Protein AF-A0A7R9MQC3-F1 (afdb_monomer)

InterPro domains:
  IPR008999 Actin-crosslinking [SSF50405] (50-121)
  IPR010414 Protein FRG1 [PF06229] (72-121)
  IPR010414 Protein FRG1 [PTHR12928] (1-121)
  IPR013865 Protein FAM32A [PF08555] (3-37)

Sequence (121 aa):
MADYSGVRIGKLKLKGEKRKKKKQKTPKEETPEETQRHVDLLDSQNHGNWFPIEKFEQITGQIAIEISPYQYVRALDNGLFILGAAHSPGEQPDPEEIITAIRCSTQIALKSGYNKYLSVD

Mean predicted aligned error: 13.98 Å

Nearest PDB structures (foldseek):
  8i0w-assembly1_2  TM=9.759E-01  e=6.327E-06  Homo sapiens
  4g9m-assembly1_A  TM=5.645E-01  e=5.392E+00  Rhizoctonia solani
  8tau-assembly1_N  TM=1.968E-01  e=6.082E+00 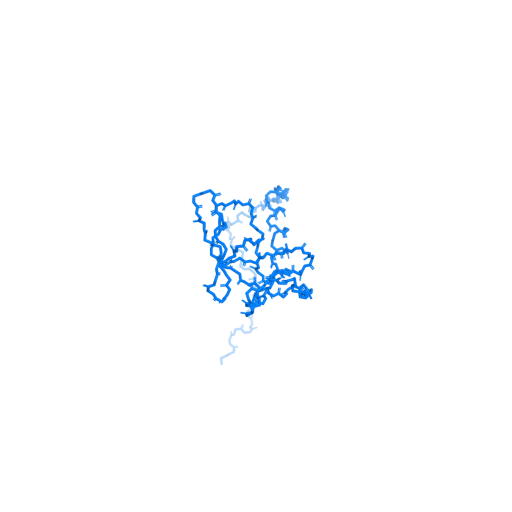 Homo sapiens

pLDDT: mean 80.64, std 12.78, range [52.09, 94.19]

Foldseek 3Di:
DPPPPPDDPDPDDDPPDDPDPPDPDDDDDDDPVNVVVVVQVQQCQQQQNDGDDDDPVPQFFKDWDDPDAQWTWFADPVGDIDIHDRDGGRDHDDLRRIWGWDDDPPDTWIATSVRDTDDDD

Secondary structure (DSSP, 8-state):
---STT--------TT--------PPPPPPPHHHHHHHHHHHHHHHTTT-----SGGG--EEE--EEETTEEEEEPTTS-EEEPPPPPTTPPPPTTT-EEEEE-SS-EEEE-TTS-B----

Organism: NCBI:txid334625

Structure (mmCIF, N/CA/C/O backbone):
data_AF-A0A7R9MQC3-F1
#
_entry.id   AF-A0A7R9MQC3-F1
#
loop_
_atom_site.group_PDB
_atom_site.id
_atom_site.type_symbol
_atom_site.label_atom_id
_atom_site.label_alt_id
_atom_site.label_comp_id
_atom_site.label_asym_id
_atom_site.label_entity_id
_atom_site.label_seq_id
_atom_site.pdbx_PDB_ins_code
_atom_site.Cartn_x
_atom_site.Cartn_y
_atom_site.Cartn_z
_atom_site.occupancy
_atom_site.B_iso_or_equiv
_atom_site.auth_seq_id
_atom_site.auth_comp_id
_atom_site.auth_asym_id
_atom_site.auth_atom_id
_atom_site.pdbx_PDB_model_num
ATOM 1 N N . MET A 1 1 ? 31.706 57.215 21.973 1.00 52.09 1 MET A N 1
ATOM 2 C CA . MET A 1 1 ? 30.842 56.758 23.083 1.00 52.09 1 MET A CA 1
ATOM 3 C C . MET A 1 1 ? 31.405 55.462 23.657 1.00 52.09 1 MET A C 1
ATOM 5 O O . MET A 1 1 ? 31.222 54.418 23.048 1.00 52.09 1 MET A O 1
ATOM 9 N N . ALA A 1 2 ? 32.130 55.531 24.774 1.00 56.38 2 ALA A N 1
ATOM 10 C CA . ALA A 1 2 ? 32.739 54.379 25.454 1.00 56.38 2 ALA A CA 1
ATOM 11 C C . ALA A 1 2 ? 32.481 54.443 26.974 1.00 56.38 2 ALA A C 1
ATOM 13 O O . ALA A 1 2 ? 33.368 54.175 27.774 1.00 56.38 2 ALA A O 1
ATOM 14 N N . ASP A 1 3 ? 31.260 54.816 27.372 1.00 58.78 3 ASP A N 1
ATOM 15 C CA . ASP A 1 3 ? 30.935 55.172 28.765 1.00 58.78 3 ASP A CA 1
ATOM 16 C C . ASP A 1 3 ? 30.453 54.011 29.652 1.00 58.78 3 ASP A C 1
ATOM 18 O O . ASP A 1 3 ? 30.136 54.222 30.819 1.00 58.78 3 ASP A O 1
ATOM 22 N N . TYR A 1 4 ? 30.405 52.770 29.154 1.00 62.50 4 TYR A N 1
ATOM 23 C CA . TYR A 1 4 ? 29.822 51.647 29.912 1.00 62.50 4 TYR A CA 1
ATOM 24 C C . TYR A 1 4 ? 30.759 50.454 30.149 1.00 62.50 4 TYR A C 1
ATOM 26 O O . TYR A 1 4 ? 30.336 49.455 30.729 1.00 62.50 4 TYR A O 1
ATOM 34 N N . SER A 1 5 ? 32.040 50.541 29.777 1.00 61.66 5 SER A N 1
ATOM 35 C CA . SER A 1 5 ? 32.999 49.436 29.965 1.00 61.66 5 SER A CA 1
ATOM 36 C C . SER A 1 5 ? 33.417 49.208 31.428 1.00 61.66 5 SER A C 1
ATOM 38 O O . SER A 1 5 ? 33.957 48.153 31.751 1.00 61.66 5 SER A O 1
ATOM 40 N N . GLY A 1 6 ? 33.145 50.163 32.327 1.00 66.50 6 GLY A N 1
ATOM 41 C CA . GLY A 1 6 ? 33.501 50.096 33.751 1.00 66.50 6 GLY A CA 1
ATOM 42 C C . GLY A 1 6 ? 32.417 49.538 34.684 1.00 66.50 6 GLY A C 1
ATOM 43 O O . GLY A 1 6 ? 32.616 49.512 35.901 1.00 66.50 6 GLY A O 1
ATOM 44 N N . VAL A 1 7 ? 31.259 49.113 34.168 1.00 65.12 7 VAL A N 1
ATOM 45 C CA . VAL A 1 7 ? 30.136 48.695 35.022 1.00 65.12 7 VAL A CA 1
ATOM 46 C C . VAL A 1 7 ? 30.296 47.229 35.434 1.00 65.12 7 VAL A C 1
ATOM 48 O O . VAL A 1 7 ? 30.224 46.318 34.612 1.00 65.12 7 VAL A O 1
ATOM 51 N N . ARG A 1 8 ? 30.482 46.976 36.736 1.00 64.75 8 ARG A N 1
ATOM 52 C CA . ARG A 1 8 ? 30.489 45.616 37.300 1.00 64.75 8 ARG A CA 1
ATOM 53 C C . ARG A 1 8 ? 29.113 44.975 37.112 1.00 64.75 8 ARG A C 1
ATOM 55 O O . ARG A 1 8 ? 28.156 45.338 37.793 1.00 64.75 8 ARG A O 1
ATOM 62 N N . ILE A 1 9 ? 29.028 43.995 36.216 1.00 65.94 9 ILE A N 1
ATOM 63 C CA . ILE A 1 9 ? 27.800 43.258 35.894 1.00 65.94 9 ILE A CA 1
ATOM 64 C C . ILE A 1 9 ? 27.489 42.275 37.036 1.00 65.94 9 ILE A C 1
ATOM 66 O O . ILE A 1 9 ? 27.771 41.080 36.975 1.00 65.94 9 ILE A O 1
ATOM 70 N N . GLY A 1 10 ? 26.952 42.790 38.140 1.00 68.88 10 GLY A N 1
ATOM 71 C CA . GLY A 1 10 ? 26.411 41.974 39.222 1.00 68.88 10 GLY A CA 1
ATOM 72 C C . GLY A 1 10 ? 25.018 41.462 38.859 1.00 68.88 10 GLY A C 1
ATOM 73 O O . GLY A 1 10 ? 24.174 42.224 38.396 1.00 68.88 10 GLY A O 1
ATOM 74 N N . LYS A 1 11 ? 24.743 40.172 39.091 1.00 72.50 11 LYS A N 1
ATOM 75 C CA . LYS A 1 11 ? 23.393 39.603 38.928 1.00 72.50 11 LYS A CA 1
ATOM 76 C C . LYS A 1 11 ? 22.390 40.381 39.793 1.00 72.50 11 LYS A C 1
ATOM 78 O O . LYS A 1 11 ? 22.541 40.408 41.015 1.00 72.50 11 LYS A O 1
ATOM 83 N N . LEU A 1 12 ? 21.354 40.952 39.171 1.00 66.94 12 LEU A N 1
ATOM 84 C CA . LEU A 1 12 ? 20.246 41.617 39.859 1.00 66.94 12 LEU A CA 1
ATOM 85 C C . LEU A 1 12 ? 19.547 40.604 40.784 1.00 66.94 12 LEU A C 1
ATOM 87 O O . LEU A 1 12 ? 18.950 39.631 40.322 1.00 66.94 12 LEU A O 1
ATOM 91 N N . LYS A 1 13 ? 19.653 40.796 42.103 1.00 66.62 13 LYS A N 1
ATOM 92 C CA . LYS A 1 13 ? 18.940 39.983 43.098 1.00 66.62 13 LYS A CA 1
ATOM 93 C C . LYS A 1 13 ? 17.672 40.726 43.514 1.00 66.62 13 LYS A C 1
ATOM 95 O O . LYS A 1 13 ? 17.730 41.627 44.344 1.00 66.62 13 LYS A O 1
ATOM 100 N N . LEU A 1 14 ? 16.534 40.341 42.941 1.00 64.94 14 LEU A N 1
ATOM 101 C CA . LEU A 1 14 ? 15.220 40.850 43.337 1.00 64.94 14 LEU A CA 1
ATOM 102 C C . LEU A 1 14 ? 14.869 40.330 44.738 1.00 64.94 14 LEU A C 1
ATOM 104 O O . LEU A 1 14 ? 14.737 39.126 44.970 1.00 64.94 14 LEU A O 1
ATOM 108 N N . LYS A 1 15 ? 14.758 41.246 45.702 1.00 62.97 15 LYS A N 1
ATOM 109 C CA . LYS A 1 15 ? 14.397 40.921 47.084 1.00 62.97 15 LYS A CA 1
ATOM 110 C C . LYS A 1 15 ? 12.892 40.640 47.138 1.00 62.97 15 LYS A C 1
ATOM 112 O O . LYS A 1 15 ? 12.096 41.566 47.158 1.00 62.97 15 LYS A O 1
ATOM 117 N N . GLY A 1 16 ? 12.512 39.363 47.129 1.00 60.75 16 GLY A N 1
ATOM 118 C CA . GLY A 1 16 ? 11.109 38.938 47.238 1.00 60.75 16 GLY A CA 1
ATOM 119 C C . GLY A 1 16 ? 10.790 37.595 46.578 1.00 60.75 16 GLY A C 1
ATOM 120 O O . GLY A 1 16 ? 9.844 36.922 46.984 1.00 60.75 16 GLY A O 1
ATOM 121 N N . GLU A 1 17 ? 11.603 37.141 45.621 1.00 59.94 17 GLU A N 1
ATOM 122 C CA . GLU A 1 17 ? 11.355 35.866 44.944 1.00 59.94 17 GLU A CA 1
ATOM 123 C C . GLU A 1 17 ? 11.876 34.681 45.764 1.00 59.94 17 GLU A C 1
ATOM 125 O O . GLU A 1 17 ? 13.054 34.311 45.736 1.00 59.94 17 GLU A O 1
ATOM 130 N N . LYS A 1 18 ? 10.967 34.030 46.496 1.00 65.06 18 LYS A N 1
ATOM 131 C CA . LYS A 1 18 ? 11.217 32.689 47.031 1.00 65.06 18 LYS A CA 1
ATOM 132 C C . LYS A 1 18 ? 11.390 31.736 45.846 1.00 65.06 18 LYS A C 1
ATOM 134 O O . LYS A 1 18 ? 10.419 31.426 45.156 1.00 65.06 18 LYS A O 1
ATOM 139 N N . ARG A 1 19 ? 12.612 31.238 45.620 1.00 63.44 19 ARG A N 1
ATOM 140 C CA . ARG A 1 19 ? 12.875 30.161 44.653 1.00 63.44 19 ARG A CA 1
ATOM 141 C C . ARG A 1 19 ? 12.081 28.924 45.071 1.00 63.44 19 ARG A C 1
ATOM 143 O O . ARG A 1 19 ? 12.507 28.175 45.949 1.00 63.44 19 ARG A O 1
ATOM 150 N N . LYS A 1 20 ? 10.913 28.707 44.462 1.00 65.12 20 LYS A N 1
ATOM 151 C CA . LYS A 1 20 ? 10.188 27.443 44.604 1.00 65.12 20 LYS A CA 1
ATOM 152 C C . LYS A 1 20 ? 11.088 26.354 44.022 1.00 65.12 20 LYS A C 1
ATOM 154 O O . LYS A 1 20 ? 11.451 26.417 42.849 1.00 65.12 20 LYS A O 1
ATOM 159 N N . LYS A 1 21 ? 11.491 25.382 44.848 1.00 63.44 21 LYS A N 1
ATOM 160 C CA . LYS A 1 21 ? 12.182 24.178 44.371 1.00 63.44 21 LYS A CA 1
ATOM 161 C C . LYS A 1 21 ? 11.289 23.555 43.294 1.00 63.44 21 LYS A C 1
ATOM 163 O O . LYS A 1 21 ? 10.155 23.184 43.594 1.00 63.44 21 LYS A O 1
ATOM 168 N N . LYS A 1 22 ? 11.762 23.490 42.044 1.00 64.69 22 LYS A N 1
ATOM 169 C CA . LYS A 1 22 ? 11.089 22.705 41.003 1.00 64.69 22 LYS A CA 1
ATOM 170 C C . LYS A 1 22 ? 11.055 21.267 41.517 1.00 64.69 22 LYS A C 1
ATOM 172 O O . LYS A 1 22 ? 12.110 20.658 41.667 1.00 64.69 22 LYS A O 1
ATOM 177 N N . LYS A 1 23 ? 9.863 20.754 41.841 1.00 63.53 23 LYS A N 1
ATOM 178 C CA . LYS A 1 23 ? 9.662 19.313 42.029 1.00 63.53 23 LYS A CA 1
ATOM 179 C C . LYS A 1 23 ? 10.173 18.647 40.753 1.00 63.53 23 LYS A C 1
ATOM 181 O O . LYS A 1 23 ? 9.690 18.978 39.669 1.00 63.53 23 LYS A O 1
ATOM 186 N N . GLN A 1 24 ? 11.175 17.782 40.882 1.00 60.59 24 GLN A N 1
ATOM 187 C CA . GLN A 1 24 ? 11.558 16.891 39.797 1.00 60.59 24 GLN A CA 1
ATOM 188 C C . GLN A 1 24 ? 10.318 16.061 39.471 1.00 60.59 24 GLN A C 1
ATOM 190 O O . GLN A 1 24 ? 9.786 15.370 40.339 1.00 60.59 24 GLN A O 1
ATOM 195 N N . LYS A 1 25 ? 9.794 16.229 38.255 1.00 62.44 25 LYS A N 1
ATOM 196 C CA . LYS A 1 25 ? 8.801 15.302 37.726 1.00 62.44 25 LYS A CA 1
ATOM 197 C C . LYS A 1 25 ? 9.528 13.971 37.568 1.00 62.44 25 LYS A C 1
ATOM 199 O O . LYS A 1 25 ? 10.565 13.929 36.912 1.00 62.44 25 LYS A O 1
ATOM 204 N N . THR A 1 26 ? 9.015 12.933 38.215 1.00 61.62 26 THR A N 1
ATOM 205 C CA . THR A 1 26 ? 9.394 11.556 37.909 1.00 61.62 26 THR A CA 1
ATOM 206 C C . THR A 1 26 ? 9.154 11.314 36.416 1.00 61.62 26 THR A C 1
ATOM 208 O O . THR A 1 26 ? 8.165 11.842 35.888 1.00 61.62 26 THR A O 1
ATOM 211 N N . PRO A 1 27 ? 10.049 10.593 35.718 1.00 57.84 27 PRO A N 1
ATOM 212 C CA . PRO A 1 27 ? 9.793 10.208 34.338 1.00 57.84 27 PRO A CA 1
ATOM 213 C C . PRO A 1 27 ? 8.469 9.440 34.311 1.00 57.84 27 PRO A C 1
ATOM 215 O O . PRO A 1 27 ? 8.261 8.526 35.109 1.00 57.84 27 PRO A O 1
ATOM 218 N N . LYS A 1 28 ? 7.530 9.900 33.481 1.00 62.44 28 LYS A N 1
ATOM 219 C CA . LYS A 1 28 ? 6.323 9.131 33.186 1.00 62.44 28 LYS A CA 1
ATOM 220 C C . LYS A 1 28 ? 6.785 7.889 32.431 1.00 62.44 28 LYS A C 1
ATOM 222 O O . LYS A 1 28 ? 7.521 8.039 31.463 1.00 62.44 28 LYS A O 1
ATOM 227 N N . GLU A 1 29 ? 6.376 6.709 32.887 1.00 62.88 29 GLU A N 1
ATOM 228 C CA . GLU A 1 29 ? 6.385 5.522 32.033 1.00 62.88 29 GLU A CA 1
ATOM 229 C C . GLU A 1 29 ? 5.567 5.844 30.784 1.00 62.88 29 GLU A C 1
ATOM 231 O O . GLU A 1 29 ? 4.441 6.345 30.887 1.00 62.88 29 GLU A O 1
ATOM 236 N N . GLU A 1 30 ? 6.185 5.638 29.625 1.00 58.16 30 GLU A N 1
ATOM 237 C CA . GLU A 1 30 ? 5.534 5.798 28.333 1.00 58.16 30 GLU A CA 1
ATOM 238 C C . GLU A 1 30 ? 4.375 4.810 28.256 1.00 58.16 30 GLU A C 1
ATOM 240 O O . GLU A 1 30 ? 4.489 3.633 28.608 1.00 58.16 30 GLU A O 1
ATOM 245 N N . THR A 1 31 ? 3.219 5.323 27.862 1.00 64.75 31 THR A N 1
ATOM 246 C CA . THR A 1 31 ? 2.028 4.491 27.701 1.00 64.75 31 THR A CA 1
ATOM 247 C C . THR A 1 31 ? 2.188 3.576 26.480 1.00 64.75 31 THR A C 1
ATOM 249 O O . THR A 1 31 ? 2.862 3.959 25.525 1.00 64.75 31 THR A O 1
ATOM 252 N N . PRO A 1 32 ? 1.552 2.389 26.445 1.00 61.69 32 PRO A N 1
ATOM 253 C CA . PRO A 1 32 ? 1.652 1.484 25.294 1.00 61.69 32 PRO A CA 1
ATOM 254 C C . PRO A 1 32 ? 1.214 2.141 23.971 1.00 61.69 32 PRO A C 1
ATOM 256 O O . PRO A 1 32 ? 1.777 1.830 22.926 1.00 61.69 32 PRO A O 1
ATOM 259 N N . GLU A 1 33 ? 0.285 3.107 24.016 1.00 62.44 33 GLU A N 1
ATOM 260 C CA . GLU A 1 33 ? -0.090 3.924 22.852 1.00 62.44 33 GLU A CA 1
ATOM 261 C C . GLU A 1 33 ? 1.044 4.840 22.357 1.00 62.44 33 GLU A C 1
ATOM 263 O O . GLU A 1 33 ? 1.164 5.068 21.157 1.00 62.44 33 GLU A O 1
ATOM 268 N N . GLU A 1 34 ? 1.868 5.400 23.248 1.00 61.69 34 GLU A N 1
ATOM 269 C CA . GLU A 1 34 ? 3.002 6.251 22.856 1.00 61.69 34 GLU A CA 1
ATOM 270 C C . GLU A 1 34 ? 4.110 5.422 22.199 1.00 61.69 34 GLU A C 1
ATOM 272 O O . GLU A 1 34 ? 4.698 5.862 21.210 1.00 61.69 34 GLU A O 1
ATOM 277 N N . THR A 1 35 ? 4.342 4.201 22.688 1.00 62.03 35 THR A N 1
ATOM 278 C CA . THR A 1 35 ? 5.308 3.274 22.089 1.00 62.03 35 THR A CA 1
ATOM 279 C C . THR A 1 35 ? 4.859 2.806 20.705 1.00 62.03 35 THR A C 1
ATOM 281 O O . THR A 1 35 ? 5.671 2.817 19.785 1.00 62.03 35 THR A O 1
ATOM 284 N N . GLN A 1 36 ? 3.579 2.459 20.524 1.00 61.91 36 GLN A N 1
ATOM 285 C CA . GLN A 1 36 ? 3.026 2.086 19.211 1.00 61.91 36 GLN A CA 1
ATOM 286 C C . GLN A 1 36 ? 3.187 3.219 18.197 1.00 61.91 36 GLN A C 1
ATOM 288 O O . GLN A 1 36 ? 3.822 3.024 17.167 1.00 61.91 36 GLN A O 1
ATOM 293 N N . ARG A 1 37 ? 2.785 4.444 18.563 1.00 62.62 37 ARG A N 1
ATOM 294 C CA . ARG A 1 37 ? 2.956 5.623 17.698 1.00 62.62 37 ARG A CA 1
ATOM 295 C C . ARG A 1 37 ? 4.411 5.862 17.301 1.00 62.62 37 ARG A C 1
ATOM 297 O O . ARG A 1 37 ? 4.669 6.311 16.191 1.00 62.62 37 ARG A O 1
ATOM 304 N N . HIS A 1 38 ? 5.365 5.603 18.198 1.00 62.75 38 HIS A N 1
ATOM 305 C CA . HIS A 1 38 ? 6.790 5.735 17.892 1.00 62.75 38 HIS A CA 1
ATOM 306 C C . HIS A 1 38 ? 7.277 4.665 16.901 1.00 62.75 38 HIS A C 1
ATOM 308 O O . HIS A 1 38 ? 8.095 4.969 16.033 1.00 62.75 38 HIS A O 1
ATOM 314 N N . VAL A 1 39 ? 6.783 3.430 17.010 1.00 67.25 39 VAL A N 1
ATOM 315 C CA . VAL A 1 39 ? 7.074 2.360 16.043 1.00 67.25 39 VAL A CA 1
ATOM 316 C C . VAL A 1 39 ? 6.465 2.702 14.683 1.00 67.25 39 VAL A C 1
ATOM 318 O O . VAL A 1 39 ? 7.177 2.644 13.685 1.00 67.25 39 VAL A O 1
ATOM 321 N N . ASP A 1 40 ? 5.219 3.176 14.657 1.00 73.25 40 ASP A N 1
ATOM 322 C CA . ASP A 1 40 ? 4.530 3.582 13.428 1.00 73.25 40 ASP A CA 1
ATOM 323 C C . ASP A 1 40 ? 5.222 4.769 12.752 1.00 73.25 40 ASP A C 1
ATOM 325 O O . ASP A 1 40 ? 5.295 4.835 11.531 1.00 73.25 40 ASP A O 1
ATOM 329 N N . LEU A 1 41 ? 5.768 5.709 13.531 1.00 75.06 41 LEU A N 1
ATOM 330 C CA . LEU A 1 41 ? 6.568 6.827 13.022 1.00 75.06 41 LEU A CA 1
ATOM 331 C C . LEU A 1 41 ? 7.856 6.347 12.348 1.00 75.06 41 LEU A C 1
ATOM 333 O O . LEU A 1 41 ? 8.243 6.891 11.314 1.00 75.06 41 LEU A O 1
ATOM 337 N N . LEU A 1 42 ? 8.523 5.354 12.936 1.00 78.62 42 LEU A N 1
ATOM 338 C CA . LEU A 1 42 ? 9.759 4.796 12.394 1.00 78.62 42 LEU A CA 1
ATOM 339 C C . LEU A 1 42 ? 9.480 3.985 11.123 1.00 78.62 42 LEU A C 1
ATOM 341 O O . LEU A 1 42 ? 10.200 4.112 10.136 1.00 78.62 42 LEU A O 1
ATOM 345 N N . ASP A 1 43 ? 8.399 3.210 11.136 1.00 80.12 43 ASP A N 1
ATOM 346 C CA . ASP A 1 43 ? 7.917 2.464 9.980 1.00 80.12 43 ASP A CA 1
ATOM 347 C C . ASP A 1 43 ? 7.487 3.406 8.851 1.00 80.12 43 ASP A C 1
ATOM 349 O O . ASP A 1 43 ? 7.907 3.248 7.706 1.00 80.12 43 ASP A O 1
ATOM 353 N N . SER A 1 44 ? 6.783 4.485 9.196 1.00 82.62 44 SER A N 1
ATOM 354 C CA . SER A 1 44 ? 6.384 5.508 8.231 1.00 82.62 44 SER A CA 1
ATOM 355 C C . SER A 1 44 ? 7.585 6.177 7.578 1.00 82.62 44 SER A C 1
ATOM 357 O O . SER A 1 44 ? 7.569 6.449 6.380 1.00 82.62 44 SER A O 1
ATOM 359 N N . GLN A 1 45 ? 8.654 6.431 8.335 1.00 83.94 45 GLN A N 1
ATOM 360 C CA . GLN A 1 45 ? 9.893 6.968 7.773 1.00 83.94 45 GLN A CA 1
ATOM 361 C C . GLN A 1 45 ? 10.550 5.985 6.803 1.00 83.94 45 GLN A C 1
ATOM 363 O O . GLN A 1 45 ? 11.036 6.418 5.761 1.00 83.94 45 GLN A O 1
ATOM 368 N N . ASN A 1 46 ? 10.526 4.686 7.105 1.00 85.88 46 ASN A N 1
ATOM 369 C CA . ASN A 1 46 ? 11.097 3.652 6.242 1.00 85.88 46 ASN A CA 1
ATOM 370 C C . ASN A 1 46 ? 10.296 3.430 4.950 1.00 85.88 46 ASN A C 1
ATOM 372 O O . ASN A 1 46 ? 10.876 2.981 3.967 1.00 85.88 46 ASN A O 1
ATOM 376 N N . HIS A 1 47 ? 9.010 3.775 4.917 1.00 85.56 47 HIS A N 1
ATOM 377 C CA . HIS A 1 47 ? 8.156 3.634 3.731 1.00 85.56 47 HIS A CA 1
ATOM 378 C C . HIS A 1 47 ? 7.902 4.978 3.025 1.00 85.56 47 HIS A C 1
ATOM 380 O O . HIS A 1 47 ? 6.894 5.155 2.347 1.00 85.56 47 HIS A O 1
ATOM 386 N N . GLY A 1 48 ? 8.769 5.981 3.209 1.00 85.00 48 GLY A N 1
ATOM 387 C CA . GLY A 1 48 ? 8.649 7.256 2.492 1.00 85.00 48 GLY A CA 1
ATOM 388 C C . GLY A 1 48 ? 7.457 8.118 2.937 1.00 85.00 48 GLY A C 1
ATOM 389 O O . GLY A 1 48 ? 6.843 8.805 2.123 1.00 85.00 48 GLY A O 1
ATOM 390 N N . ASN A 1 49 ? 7.148 8.112 4.236 1.00 87.69 49 ASN A N 1
ATOM 391 C CA . ASN A 1 49 ? 5.997 8.752 4.895 1.00 87.69 49 ASN A CA 1
ATOM 392 C C . ASN A 1 49 ? 4.634 8.093 4.631 1.00 87.69 49 ASN A C 1
ATOM 394 O O . ASN A 1 49 ? 3.594 8.701 4.902 1.00 87.69 49 ASN A O 1
ATOM 398 N N . TRP A 1 50 ? 4.627 6.854 4.144 1.00 89.56 50 TRP A N 1
ATOM 399 C CA . TRP A 1 50 ? 3.431 6.020 4.100 1.00 89.56 50 TRP A CA 1
ATOM 400 C C . TRP A 1 50 ? 3.235 5.322 5.436 1.00 89.56 50 TRP A C 1
ATOM 402 O O . TRP A 1 50 ? 4.177 4.763 5.975 1.00 89.56 50 TRP A O 1
ATOM 412 N N . PHE A 1 51 ? 2.021 5.364 5.976 1.00 88.69 51 PHE A N 1
ATOM 413 C CA . PHE A 1 51 ? 1.711 4.788 7.281 1.00 88.69 51 PHE A CA 1
ATOM 414 C C . PHE A 1 51 ? 0.845 3.531 7.136 1.00 88.69 51 PHE A C 1
ATOM 416 O O . PHE A 1 51 ? 0.003 3.468 6.230 1.00 88.69 51 PHE A O 1
ATOM 423 N N . PRO A 1 52 ? 0.999 2.548 8.039 1.00 88.25 52 PRO A N 1
ATOM 424 C CA . PRO A 1 52 ? 0.146 1.373 8.054 1.00 88.25 52 PRO A CA 1
ATOM 425 C C . PRO A 1 52 ? -1.294 1.759 8.405 1.00 88.25 52 PRO A C 1
ATOM 427 O O . PRO A 1 52 ? -1.558 2.632 9.236 1.00 88.25 52 PRO A O 1
ATOM 430 N N . ILE A 1 53 ? -2.251 1.091 7.765 1.00 89.31 53 ILE A N 1
ATOM 431 C CA . ILE A 1 53 ? -3.675 1.298 8.026 1.00 89.31 53 ILE A CA 1
ATOM 432 C C . ILE A 1 53 ? -4.168 0.237 9.012 1.00 89.31 53 ILE A C 1
ATOM 434 O O . ILE A 1 53 ? -4.147 -0.953 8.708 1.00 89.31 53 ILE A O 1
ATOM 438 N N . GLU A 1 54 ? -4.676 0.664 10.170 1.00 88.25 54 GLU A N 1
ATOM 439 C CA . GLU A 1 54 ? -5.201 -0.248 11.199 1.00 88.25 54 GLU A CA 1
ATOM 440 C C . GLU A 1 54 ? -6.695 -0.546 11.031 1.00 88.25 54 GLU A C 1
ATOM 442 O O . GLU A 1 54 ? -7.166 -1.646 11.329 1.00 88.25 54 GLU A O 1
ATOM 447 N N . LYS A 1 55 ? -7.477 0.449 10.591 1.00 89.94 55 LYS A N 1
ATOM 448 C CA . LYS A 1 55 ? -8.940 0.352 10.513 1.00 89.94 55 LYS A CA 1
ATOM 449 C C . LYS A 1 55 ? -9.406 0.360 9.071 1.00 89.94 55 LYS A C 1
ATOM 451 O O . LYS A 1 55 ? -8.996 1.197 8.274 1.00 89.94 55 LYS A O 1
ATOM 456 N N . PHE A 1 56 ? -10.392 -0.482 8.772 1.00 88.25 56 PHE A N 1
ATOM 457 C CA . PHE A 1 56 ? -11.019 -0.539 7.449 1.00 88.25 56 PHE A CA 1
ATOM 458 C C . PHE A 1 56 ? -11.571 0.819 6.977 1.00 88.25 56 PHE A C 1
ATOM 460 O O . PHE A 1 56 ? -11.527 1.144 5.796 1.00 88.25 56 PHE A O 1
ATOM 467 N N . GLU A 1 57 ? -12.058 1.645 7.904 1.00 88.25 57 GLU A N 1
ATOM 468 C CA . GLU A 1 57 ? -12.603 2.975 7.604 1.00 88.25 57 GLU A CA 1
ATOM 469 C C . GLU A 1 57 ? -11.563 3.956 7.050 1.00 88.25 57 GLU A C 1
ATOM 471 O O . GLU A 1 57 ? -11.931 4.896 6.350 1.00 88.25 57 GLU A O 1
ATOM 476 N N . GLN A 1 58 ? -10.280 3.733 7.344 1.00 87.19 58 GLN A N 1
ATOM 477 C CA . GLN A 1 58 ? -9.175 4.573 6.883 1.00 87.19 58 GLN A CA 1
ATOM 478 C C . GLN A 1 58 ? -8.709 4.199 5.468 1.00 87.19 58 GLN A C 1
ATOM 480 O O . GLN A 1 58 ? -7.941 4.950 4.869 1.00 87.19 58 GLN A O 1
ATOM 485 N N . ILE A 1 59 ? -9.178 3.073 4.912 1.00 89.50 59 ILE A N 1
ATOM 486 C CA . ILE A 1 59 ? -8.807 2.615 3.568 1.00 89.50 59 ILE A CA 1
ATOM 487 C C . ILE A 1 59 ? -9.574 3.436 2.523 1.00 89.50 59 ILE A C 1
ATOM 489 O O . ILE A 1 59 ? -10.595 3.016 1.971 1.00 89.50 59 ILE A O 1
ATOM 493 N N . THR A 1 60 ? -9.099 4.656 2.285 1.00 90.75 60 THR A N 1
ATOM 494 C CA . THR A 1 60 ? -9.681 5.606 1.332 1.00 90.75 60 THR A CA 1
ATOM 495 C C . THR A 1 60 ? -8.594 6.446 0.674 1.00 90.75 60 THR A C 1
ATOM 497 O O . THR A 1 60 ? -7.705 6.941 1.360 1.00 90.75 60 THR A O 1
ATOM 500 N N . GLY A 1 61 ? -8.702 6.674 -0.636 1.00 92.00 61 GLY A N 1
ATOM 501 C CA . GLY A 1 61 ? -7.765 7.523 -1.373 1.00 92.00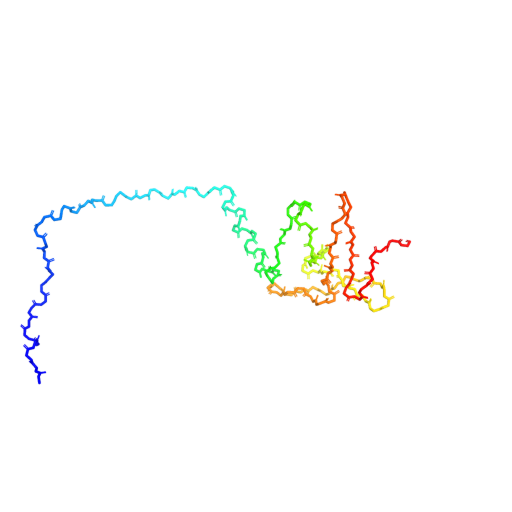 61 GLY A CA 1
ATOM 502 C C . GLY A 1 61 ? -6.598 6.734 -1.958 1.00 92.00 61 GLY A C 1
ATOM 503 O O . GLY A 1 61 ? -6.793 5.629 -2.451 1.00 92.00 61 GLY A O 1
ATOM 504 N N . GLN A 1 62 ? -5.407 7.326 -1.970 1.00 93.06 62 GLN A N 1
ATOM 505 C CA . GLN A 1 62 ? -4.202 6.689 -2.502 1.00 93.06 62 GLN A CA 1
ATOM 506 C C . GLN A 1 62 ? -3.640 5.716 -1.468 1.00 93.06 62 GLN A C 1
ATOM 508 O O . GLN A 1 62 ? -3.433 6.097 -0.319 1.00 93.06 62 GLN A O 1
ATOM 513 N N . ILE A 1 63 ? -3.419 4.474 -1.881 1.00 93.44 63 ILE A N 1
ATOM 514 C CA . ILE A 1 63 ? -2.842 3.410 -1.066 1.00 93.44 63 ILE A CA 1
ATOM 515 C C . ILE A 1 63 ? -1.751 2.690 -1.862 1.00 93.44 63 ILE A C 1
ATOM 517 O O . ILE A 1 63 ? -1.815 2.617 -3.090 1.00 93.44 63 ILE A O 1
ATOM 521 N N . ALA A 1 64 ? -0.783 2.125 -1.152 1.00 92.19 64 ALA A N 1
ATOM 522 C CA . ALA A 1 64 ? 0.161 1.152 -1.683 1.00 92.19 64 ALA A CA 1
ATOM 523 C C . ALA A 1 64 ? -0.101 -0.195 -0.998 1.00 92.19 64 ALA A C 1
ATOM 525 O O . ALA A 1 64 ? -0.494 -0.235 0.170 1.00 92.19 64 ALA A O 1
ATOM 526 N N . ILE A 1 65 ? 0.068 -1.295 -1.732 1.00 92.12 65 ILE A N 1
ATOM 527 C CA . ILE A 1 65 ? -0.066 -2.651 -1.187 1.00 92.12 65 ILE A CA 1
ATOM 528 C C . ILE A 1 65 ? 1.306 -3.302 -1.220 1.00 92.12 65 ILE A C 1
ATOM 530 O O . ILE A 1 65 ? 1.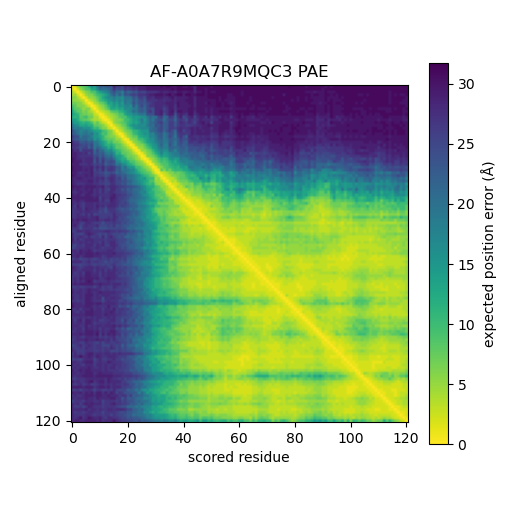863 -3.503 -2.296 1.00 92.12 65 ILE A O 1
ATOM 534 N N . GLU A 1 66 ? 1.814 -3.656 -0.048 1.00 91.69 66 GLU A N 1
ATOM 535 C CA . GLU A 1 66 ? 3.053 -4.405 0.123 1.00 91.69 66 GLU A CA 1
ATOM 536 C C . GLU A 1 66 ? 2.749 -5.906 0.249 1.00 91.69 66 GLU A C 1
ATOM 538 O O . GLU A 1 66 ? 1.875 -6.310 1.018 1.00 91.69 66 GLU A O 1
ATOM 543 N N . ILE A 1 67 ? 3.450 -6.743 -0.522 1.00 91.56 67 ILE A N 1
ATOM 544 C CA . ILE A 1 67 ? 3.322 -8.217 -0.458 1.00 91.56 67 ILE A CA 1
ATOM 545 C C . ILE A 1 67 ? 4.544 -8.846 0.219 1.00 91.56 67 ILE A C 1
ATOM 547 O O . ILE A 1 67 ? 4.456 -9.901 0.850 1.00 91.56 67 ILE A O 1
ATOM 551 N N . SER A 1 68 ? 5.709 -8.2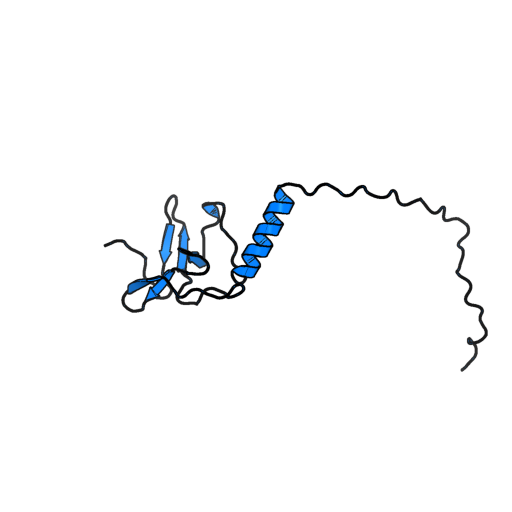34 0.053 1.00 90.19 68 SER A N 1
ATOM 552 C CA . SER A 1 68 ? 6.987 -8.670 0.617 1.00 90.19 68 SER A CA 1
ATOM 553 C C . SER A 1 68 ? 7.768 -7.440 1.070 1.00 90.19 68 SER A C 1
ATOM 555 O O . SER A 1 68 ? 7.463 -6.363 0.570 1.00 90.19 68 SER A O 1
ATOM 557 N N . PRO A 1 69 ? 8.766 -7.578 1.966 1.00 88.75 69 PRO A N 1
ATOM 558 C CA . PRO A 1 69 ? 9.469 -6.434 2.543 1.00 88.75 69 PRO A CA 1
ATOM 559 C C . PRO A 1 69 ? 9.955 -5.445 1.479 1.00 88.75 69 PRO A C 1
ATOM 561 O O . PRO A 1 69 ? 10.782 -5.812 0.636 1.00 88.75 69 PRO A O 1
ATOM 564 N N . TYR A 1 70 ? 9.444 -4.216 1.532 1.00 88.44 70 TYR A N 1
ATOM 565 C CA . TYR A 1 70 ? 9.724 -3.128 0.590 1.00 88.44 70 TYR A CA 1
ATOM 566 C C . TYR A 1 70 ? 9.387 -3.447 -0.879 1.00 88.44 70 TYR A C 1
ATOM 568 O O . TYR A 1 70 ? 9.977 -2.863 -1.782 1.00 88.44 70 TYR A O 1
ATOM 576 N N . GLN A 1 71 ? 8.475 -4.384 -1.146 1.00 92.19 71 GLN A N 1
ATOM 577 C CA . GLN A 1 71 ? 8.014 -4.737 -2.492 1.00 92.19 71 GLN A CA 1
ATOM 578 C C . GLN A 1 71 ? 6.513 -4.496 -2.623 1.00 92.19 71 GLN A C 1
ATOM 580 O O . GLN A 1 71 ? 5.696 -5.170 -1.977 1.00 92.19 71 GLN A O 1
ATOM 585 N N . TYR A 1 72 ? 6.154 -3.576 -3.515 1.00 93.25 72 TYR A N 1
ATOM 586 C CA . TYR A 1 72 ? 4.776 -3.149 -3.713 1.00 93.25 72 TYR A CA 1
ATOM 587 C C . TYR A 1 72 ? 4.157 -3.728 -4.983 1.00 93.25 72 TYR A C 1
ATOM 589 O O . TYR A 1 72 ? 4.834 -4.186 -5.904 1.00 93.25 72 TYR A O 1
ATOM 597 N N . VAL A 1 73 ? 2.830 -3.735 -5.035 1.00 93.25 73 VAL A N 1
ATOM 598 C CA . VAL A 1 73 ? 2.086 -4.143 -6.228 1.00 93.25 73 VAL A CA 1
ATOM 599 C C . VAL A 1 73 ? 2.186 -3.056 -7.292 1.00 93.25 73 VAL A C 1
ATOM 601 O O . VAL A 1 73 ? 1.635 -1.974 -7.120 1.00 93.25 73 VAL A O 1
ATOM 604 N N . ARG A 1 74 ? 2.807 -3.377 -8.426 1.00 92.50 74 ARG A N 1
ATOM 605 C CA . ARG A 1 74 ? 2.974 -2.484 -9.572 1.00 92.50 74 ARG A CA 1
ATOM 606 C C . ARG A 1 74 ? 1.964 -2.798 -10.670 1.00 92.50 74 ARG A C 1
ATOM 608 O O . ARG A 1 74 ? 1.812 -3.952 -11.082 1.00 92.50 74 ARG A O 1
ATOM 615 N N . ALA A 1 75 ? 1.292 -1.769 -11.176 1.00 91.81 75 ALA A N 1
ATOM 616 C CA . ALA A 1 75 ? 0.416 -1.881 -12.336 1.00 91.81 75 ALA A CA 1
ATOM 617 C C . ALA A 1 75 ? 1.220 -1.774 -13.641 1.00 91.81 75 ALA A C 1
ATOM 619 O O . ALA A 1 75 ? 2.055 -0.885 -13.784 1.00 91.81 75 ALA A O 1
ATOM 620 N N . LEU A 1 76 ? 0.922 -2.637 -14.614 1.00 89.50 76 LEU A N 1
ATOM 621 C CA . LEU A 1 76 ? 1.444 -2.541 -15.977 1.00 89.50 76 LEU A CA 1
ATOM 622 C C . LEU A 1 76 ? 0.401 -1.947 -16.935 1.00 89.50 76 LEU A C 1
ATOM 624 O O . LEU A 1 76 ? -0.814 -2.050 -16.740 1.00 89.50 76 LEU A O 1
ATOM 628 N N . ASP A 1 77 ? 0.890 -1.360 -18.020 1.00 86.56 77 ASP A N 1
ATOM 629 C CA . ASP A 1 77 ? 0.100 -0.793 -19.118 1.00 86.56 77 ASP A CA 1
ATOM 630 C C . ASP A 1 77 ? -0.776 -1.835 -19.838 1.00 86.56 77 ASP A C 1
ATOM 632 O O . ASP A 1 77 ? -1.901 -1.544 -20.263 1.00 86.56 77 ASP A O 1
ATOM 636 N N . ASN A 1 78 ? -0.295 -3.077 -19.907 1.00 86.75 78 ASN A N 1
ATOM 637 C CA . ASN A 1 78 ? -1.005 -4.227 -20.463 1.00 86.75 78 ASN A CA 1
ATOM 638 C C . ASN A 1 78 ? -2.199 -4.699 -19.605 1.00 86.75 78 ASN A C 1
ATOM 640 O O . ASN A 1 78 ? -2.937 -5.586 -20.029 1.00 86.75 78 ASN A O 1
ATOM 644 N N . GLY A 1 79 ? -2.431 -4.086 -18.437 1.00 82.69 79 GLY A N 1
ATOM 645 C CA . GLY A 1 79 ? -3.538 -4.416 -17.538 1.00 82.69 79 GLY A CA 1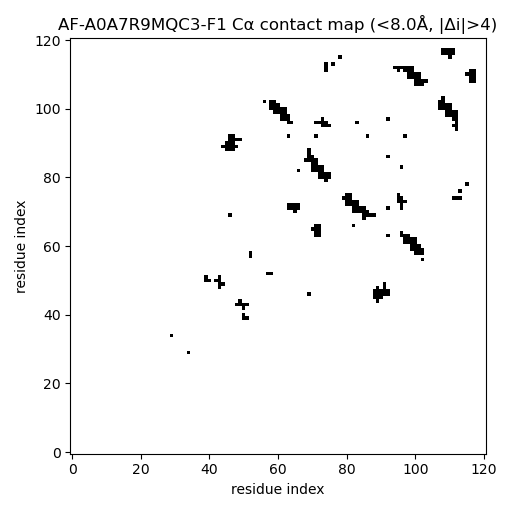
ATOM 646 C C . GLY A 1 79 ? -3.252 -5.560 -16.568 1.00 82.69 79 GLY A C 1
ATOM 647 O O . GLY A 1 79 ? -4.162 -5.969 -15.852 1.00 82.69 79 GLY A O 1
ATOM 648 N N . LEU A 1 80 ? -2.016 -6.059 -16.525 1.00 88.38 80 LEU A N 1
ATOM 649 C CA . LEU A 1 80 ? -1.557 -7.010 -15.519 1.00 88.38 80 LEU A CA 1
ATOM 650 C C . LEU A 1 80 ? -0.941 -6.274 -14.323 1.00 88.38 80 LEU A C 1
ATOM 652 O O . LEU A 1 80 ? -0.511 -5.125 -14.425 1.00 88.38 80 LEU A O 1
ATOM 656 N N . PHE A 1 81 ? -0.876 -6.966 -13.191 1.00 89.62 81 PHE A N 1
ATOM 657 C CA . PHE A 1 81 ? -0.141 -6.520 -12.013 1.00 89.62 81 PHE A CA 1
ATOM 658 C C . PHE A 1 81 ? 1.060 -7.428 -11.797 1.00 89.62 81 PHE A C 1
ATOM 660 O O . PHE A 1 81 ? 0.972 -8.644 -11.980 1.00 89.62 81 PHE A O 1
ATOM 667 N N . ILE A 1 82 ? 2.175 -6.832 -11.400 1.00 92.19 82 ILE A N 1
ATOM 668 C CA . ILE A 1 82 ? 3.385 -7.550 -11.014 1.00 92.19 82 ILE A CA 1
ATOM 669 C C . ILE A 1 82 ? 3.821 -7.092 -9.628 1.00 92.19 82 ILE A C 1
ATOM 671 O O . ILE A 1 82 ? 3.418 -6.033 -9.152 1.00 92.19 82 ILE A O 1
ATOM 675 N N . LEU A 1 83 ? 4.655 -7.895 -8.981 1.00 92.88 83 LEU A N 1
ATOM 676 C CA . LEU A 1 83 ? 5.367 -7.450 -7.793 1.00 92.88 83 LEU A CA 1
ATOM 677 C C . LEU A 1 83 ? 6.545 -6.573 -8.235 1.00 92.88 83 LEU A C 1
ATOM 679 O O . LEU A 1 83 ? 7.323 -6.981 -9.103 1.00 92.88 83 LEU A O 1
ATOM 683 N N . GLY A 1 84 ? 6.622 -5.363 -7.685 1.00 89.88 84 GLY A N 1
ATOM 684 C CA . GLY A 1 84 ? 7.701 -4.410 -7.906 1.00 89.88 84 GLY A CA 1
ATOM 685 C C . GLY A 1 84 ? 9.047 -4.917 -7.391 1.00 89.88 84 GLY A C 1
ATOM 686 O O . GLY A 1 84 ? 9.150 -5.959 -6.735 1.00 89.88 84 GLY A O 1
ATOM 687 N N . ALA A 1 85 ? 10.107 -4.180 -7.718 1.00 89.94 85 ALA A N 1
ATOM 688 C CA . ALA A 1 85 ? 11.419 -4.455 -7.146 1.00 89.94 85 ALA A CA 1
ATOM 689 C C . ALA A 1 85 ? 11.422 -4.103 -5.650 1.00 89.94 85 ALA A C 1
ATOM 691 O O . ALA A 1 85 ? 10.579 -3.351 -5.174 1.00 89.94 85 ALA A O 1
ATOM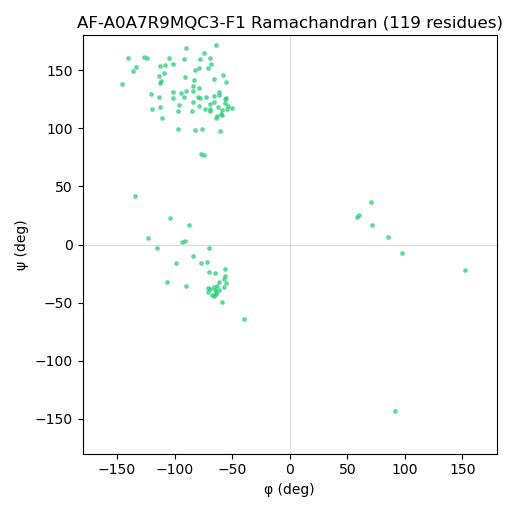 692 N N . ALA A 1 86 ? 12.377 -4.652 -4.900 1.00 90.00 86 ALA A N 1
ATOM 693 C CA . ALA A 1 86 ? 12.563 -4.228 -3.519 1.00 90.00 86 ALA A CA 1
ATOM 694 C C . ALA A 1 86 ? 13.112 -2.797 -3.496 1.00 90.00 86 ALA A C 1
ATOM 696 O O . ALA A 1 86 ? 14.191 -2.544 -4.039 1.00 90.00 86 ALA A O 1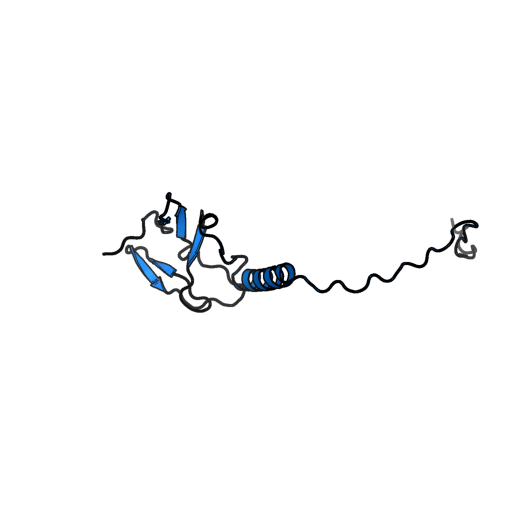
ATOM 697 N N . HIS A 1 87 ? 12.380 -1.894 -2.856 1.00 87.81 87 HIS A N 1
ATOM 698 C CA . HIS A 1 87 ? 12.805 -0.527 -2.601 1.00 87.81 87 HIS A CA 1
ATOM 699 C C . HIS A 1 87 ? 13.795 -0.460 -1.439 1.00 87.81 87 HIS A C 1
ATOM 701 O O . HIS A 1 87 ? 13.898 -1.368 -0.605 1.00 87.81 87 HIS A O 1
ATOM 707 N N . SER A 1 88 ? 14.549 0.634 -1.390 1.00 89.12 88 SER A N 1
ATOM 708 C CA . SER A 1 88 ? 15.414 0.919 -0.245 1.00 89.12 88 SER A CA 1
ATOM 709 C C . SER A 1 88 ? 14.599 1.489 0.924 1.00 89.12 88 SER A C 1
ATOM 711 O O . SER A 1 88 ? 13.599 2.172 0.701 1.00 89.12 88 SER A O 1
ATOM 713 N N . PRO A 1 89 ? 15.025 1.285 2.184 1.00 86.19 89 PRO A N 1
ATOM 714 C CA . PRO A 1 89 ? 14.358 1.907 3.322 1.00 86.19 89 PRO A CA 1
ATOM 715 C C . PRO A 1 89 ? 14.433 3.437 3.208 1.00 86.19 89 PRO A C 1
ATOM 717 O O . PRO A 1 89 ? 15.506 4.011 3.016 1.00 86.19 89 PRO A O 1
ATOM 720 N N . GLY A 1 90 ? 13.284 4.089 3.336 1.00 86.25 90 GLY A N 1
ATOM 721 C CA . GLY A 1 90 ? 13.086 5.531 3.186 1.00 86.25 90 GLY A CA 1
ATOM 722 C C . GLY A 1 90 ? 12.575 5.953 1.811 1.00 86.25 90 GLY A C 1
ATOM 723 O O . GLY A 1 90 ? 12.255 7.127 1.613 1.00 86.25 90 GLY A O 1
ATOM 724 N N . GLU A 1 91 ? 12.497 5.022 0.865 1.00 88.44 91 GLU A N 1
ATOM 725 C CA . GLU A 1 91 ? 11.992 5.282 -0.474 1.00 88.44 91 GLU A CA 1
ATOM 726 C C . GLU A 1 91 ? 10.461 5.223 -0.500 1.00 88.44 91 GLU A C 1
ATOM 728 O O . GLU A 1 91 ? 9.828 4.414 0.180 1.00 88.44 91 GLU A O 1
ATOM 733 N N . GLN A 1 92 ? 9.864 6.128 -1.270 1.00 89.00 92 GLN A N 1
ATOM 734 C CA . GLN A 1 92 ? 8.424 6.146 -1.498 1.00 89.00 92 GLN A CA 1
ATOM 735 C C . GLN A 1 92 ? 8.053 5.136 -2.599 1.00 89.00 92 GLN A C 1
ATOM 737 O O . GLN A 1 92 ? 8.856 4.936 -3.510 1.00 89.00 92 GLN A O 1
ATOM 742 N N . PRO A 1 93 ? 6.843 4.554 -2.564 1.00 90.88 93 PRO A N 1
ATOM 743 C CA . PRO A 1 93 ? 6.336 3.732 -3.654 1.00 90.88 93 PRO A CA 1
ATOM 744 C C . PRO A 1 93 ? 6.305 4.521 -4.964 1.00 90.88 93 PRO A C 1
ATOM 746 O O . PRO A 1 93 ? 6.030 5.733 -4.985 1.00 90.88 93 PRO A O 1
ATOM 749 N N . ASP A 1 94 ? 6.558 3.820 -6.063 1.00 90.75 94 ASP A N 1
ATOM 750 C CA . ASP A 1 94 ? 6.533 4.425 -7.385 1.00 90.75 94 ASP A CA 1
ATOM 751 C C . ASP A 1 94 ? 5.102 4.823 -7.791 1.00 90.75 94 ASP A C 1
ATOM 753 O O . ASP A 1 94 ? 4.120 4.213 -7.359 1.00 90.75 94 ASP A O 1
ATOM 757 N N . PRO A 1 95 ? 4.925 5.807 -8.693 1.00 89.44 95 PRO A N 1
ATOM 758 C CA . PRO A 1 95 ? 3.597 6.196 -9.174 1.00 89.44 95 PRO A CA 1
ATOM 759 C C . PRO A 1 95 ? 2.795 5.044 -9.798 1.00 89.44 95 PRO A C 1
ATOM 761 O O . PRO A 1 95 ? 1.566 5.078 -9.796 1.00 89.44 95 PRO A O 1
ATOM 764 N N . GLU A 1 96 ? 3.482 4.034 -10.338 1.00 90.31 96 GLU A N 1
ATOM 765 C CA . GLU A 1 96 ? 2.876 2.824 -10.910 1.00 90.31 96 GLU A CA 1
ATOM 766 C C . GLU A 1 96 ? 2.407 1.823 -9.838 1.00 90.31 96 GLU A C 1
ATOM 768 O O . GLU A 1 96 ? 1.619 0.923 -10.135 1.00 90.31 96 GLU A O 1
ATOM 773 N N . GLU A 1 97 ? 2.870 1.985 -8.600 1.00 91.62 97 GLU A N 1
ATOM 774 C CA . GLU A 1 97 ? 2.554 1.138 -7.445 1.00 91.62 97 GLU A CA 1
ATOM 775 C C . GLU A 1 97 ? 1.469 1.745 -6.551 1.00 91.62 97 GLU A C 1
ATOM 777 O O . GLU A 1 97 ? 0.834 1.060 -5.746 1.00 91.62 97 GLU A O 1
ATOM 782 N N . ILE A 1 98 ? 1.209 3.041 -6.723 1.00 93.19 98 ILE A N 1
ATOM 783 C CA . ILE A 1 98 ? 0.132 3.740 -6.036 1.00 93.19 98 ILE A CA 1
ATOM 784 C C . ILE A 1 98 ? -1.196 3.420 -6.728 1.00 93.19 98 ILE A C 1
ATOM 786 O O . ILE A 1 98 ? -1.438 3.759 -7.891 1.00 93.19 98 ILE A O 1
ATOM 790 N N . ILE A 1 99 ? -2.110 2.820 -5.972 1.00 93.19 99 ILE A N 1
ATOM 791 C CA . ILE A 1 99 ? -3.478 2.538 -6.404 1.00 93.19 99 ILE A CA 1
ATOM 792 C C . ILE A 1 99 ? -4.465 3.377 -5.598 1.00 93.19 99 ILE A C 1
ATOM 794 O O . ILE A 1 99 ? -4.216 3.792 -4.472 1.00 93.19 99 ILE A O 1
ATOM 798 N N . THR A 1 100 ? -5.624 3.656 -6.175 1.00 93.88 100 THR A N 1
ATOM 799 C CA . THR A 1 100 ? -6.688 4.385 -5.487 1.00 93.88 100 THR A CA 1
ATOM 800 C C . THR A 1 100 ? -7.699 3.402 -4.915 1.00 93.88 100 THR A C 1
ATOM 802 O O . THR A 1 100 ? -8.403 2.725 -5.665 1.00 93.88 100 THR A O 1
ATOM 805 N N . ALA A 1 101 ? -7.804 3.349 -3.591 1.00 94.19 101 ALA A N 1
ATOM 806 C CA . ALA A 1 101 ? -8.865 2.652 -2.888 1.00 94.19 101 ALA A CA 1
ATOM 807 C C . ALA A 1 101 ? -10.113 3.527 -2.772 1.00 94.19 101 ALA A C 1
ATOM 809 O O . ALA A 1 101 ? -10.110 4.623 -2.203 1.00 94.19 101 ALA A O 1
ATOM 810 N N . ILE A 1 102 ? -11.211 2.999 -3.296 1.00 92.69 102 ILE A N 1
ATOM 811 C CA . ILE A 1 102 ? -12.537 3.587 -3.209 1.00 92.69 102 ILE A CA 1
ATOM 812 C C . ILE A 1 102 ? -13.355 2.680 -2.303 1.00 92.69 102 ILE A C 1
ATOM 814 O O . ILE A 1 102 ? -13.714 1.559 -2.669 1.00 92.69 102 ILE A O 1
ATOM 818 N N . ARG A 1 103 ? -13.650 3.171 -1.102 1.00 91.25 103 ARG A N 1
ATOM 819 C CA . ARG A 1 103 ? -14.487 2.450 -0.150 1.00 91.25 103 ARG A CA 1
ATOM 820 C C . ARG A 1 103 ? -15.929 2.412 -0.653 1.00 91.25 103 ARG A C 1
ATOM 822 O O . ARG A 1 103 ? -16.594 3.442 -0.755 1.00 91.25 103 ARG A O 1
ATOM 829 N N . CYS A 1 104 ? -16.418 1.211 -0.919 1.00 87.06 104 CYS A N 1
ATOM 830 C CA . CYS A 1 104 ? -17.839 0.898 -0.948 1.00 87.06 104 CYS A CA 1
ATOM 831 C C . CYS A 1 104 ? -18.271 0.463 0.461 1.00 87.06 104 CYS A C 1
ATOM 833 O O . CYS A 1 104 ? -17.435 0.263 1.333 1.00 87.06 104 CYS A O 1
ATOM 835 N N . SER A 1 105 ? -19.578 0.338 0.710 1.00 86.88 105 SER A N 1
ATOM 836 C CA . SER A 1 105 ? -20.131 0.062 2.050 1.00 86.88 105 SER A CA 1
ATOM 837 C C . SER A 1 105 ? -19.306 -0.957 2.859 1.00 86.88 105 SER A C 1
ATOM 839 O O . SER A 1 105 ? -18.693 -0.585 3.859 1.00 86.88 105 SER A O 1
ATOM 841 N N . THR A 1 106 ? -19.220 -2.199 2.381 1.00 90.50 106 THR A N 1
ATOM 842 C CA . THR A 1 106 ? -18.461 -3.297 3.009 1.00 90.50 106 THR A CA 1
ATOM 843 C C . THR A 1 106 ? -17.291 -3.795 2.159 1.00 90.50 106 THR A C 1
ATOM 845 O O . THR A 1 106 ? -16.558 -4.685 2.576 1.00 90.50 106 THR A O 1
ATOM 848 N N . GLN A 1 107 ? -17.125 -3.252 0.956 1.00 91.38 107 GLN A N 1
ATOM 849 C CA . GLN A 1 107 ? -16.147 -3.689 -0.040 1.00 91.38 107 GLN A CA 1
ATOM 850 C C . GLN A 1 107 ? -15.256 -2.516 -0.433 1.00 91.38 107 GLN A C 1
ATOM 852 O O . GLN A 1 107 ? -15.630 -1.362 -0.249 1.00 91.38 107 GLN A O 1
ATOM 857 N N . ILE A 1 108 ? -14.093 -2.794 -1.008 1.00 93.00 108 ILE A N 1
ATOM 858 C CA . ILE A 1 108 ? -13.206 -1.758 -1.535 1.00 93.00 108 ILE A CA 1
ATOM 859 C C . ILE A 1 108 ? -13.005 -2.031 -3.017 1.00 93.00 108 ILE A C 1
ATOM 861 O O . ILE A 1 108 ? -12.669 -3.147 -3.407 1.00 93.00 108 ILE A O 1
ATOM 865 N N . ALA A 1 109 ? -13.209 -1.005 -3.834 1.00 93.00 109 ALA A N 1
ATOM 866 C CA . ALA A 1 109 ? -12.812 -1.020 -5.228 1.00 93.00 109 ALA A CA 1
ATOM 867 C C . ALA A 1 109 ? -11.402 -0.436 -5.341 1.00 93.00 109 ALA A C 1
ATOM 869 O O . ALA A 1 109 ? -11.142 0.673 -4.872 1.00 93.00 109 ALA A O 1
ATOM 870 N N . LEU A 1 110 ? -10.497 -1.178 -5.971 1.00 92.94 110 LEU A N 1
ATOM 871 C CA . LEU A 1 110 ? -9.130 -0.738 -6.220 1.00 92.94 110 LEU A CA 1
ATOM 872 C C . LEU A 1 110 ? -9.011 -0.276 -7.669 1.00 92.94 110 LEU A C 1
ATOM 874 O O . LEU A 1 110 ? -9.365 -1.009 -8.595 1.00 92.94 110 LEU A O 1
ATOM 878 N N . LYS A 1 111 ? -8.532 0.950 -7.861 1.00 92.56 111 LYS A N 1
ATOM 879 C CA . LYS A 1 111 ? -8.321 1.568 -9.169 1.00 92.56 111 LYS A CA 1
ATOM 880 C C . LYS A 1 111 ? -6.826 1.778 -9.398 1.00 92.56 111 LYS A C 1
ATOM 882 O O . LYS A 1 111 ? -6.162 2.393 -8.572 1.00 92.56 111 LYS A O 1
ATOM 887 N N . SER A 1 112 ? -6.298 1.287 -10.512 1.00 91.31 112 SER A N 1
ATOM 888 C CA . SER A 1 112 ? -4.893 1.471 -10.885 1.00 91.31 112 SER A CA 1
ATOM 889 C C . SER A 1 112 ? -4.607 2.891 -11.387 1.00 91.31 112 SER A C 1
ATOM 891 O O . SER A 1 112 ? -5.524 3.620 -11.789 1.00 91.31 112 SER A O 1
ATOM 893 N N . GLY A 1 113 ? -3.322 3.262 -11.448 1.00 86.44 113 GLY A N 1
ATOM 894 C CA . GLY A 1 113 ? -2.860 4.521 -12.052 1.00 86.44 113 GLY A CA 1
ATOM 895 C C . GLY A 1 113 ? -3.293 4.719 -13.516 1.00 86.44 113 GLY A C 1
ATOM 896 O O . GLY A 1 113 ? -3.428 5.849 -13.978 1.00 86.44 113 GLY A O 1
ATOM 897 N N . TYR A 1 114 ? -3.633 3.639 -14.227 1.00 89.06 114 TYR A N 1
ATOM 898 C CA . TYR A 1 114 ? -4.133 3.664 -15.610 1.00 89.06 114 TYR A CA 1
ATOM 899 C C . TYR A 1 114 ? -5.654 3.840 -15.732 1.00 89.06 114 TYR A C 1
ATOM 901 O O . TYR A 1 114 ? -6.235 3.570 -16.784 1.00 89.06 114 TYR A O 1
ATOM 909 N N . ASN A 1 115 ? -6.327 4.281 -14.668 1.00 88.38 115 ASN A N 1
ATOM 910 C CA . ASN A 1 115 ? -7.778 4.466 -14.619 1.00 88.38 115 ASN A CA 1
ATOM 911 C C . ASN A 1 115 ? -8.616 3.197 -14.866 1.00 88.38 115 ASN A C 1
ATOM 913 O O . ASN A 1 115 ? -9.780 3.299 -15.257 1.00 88.38 115 ASN A O 1
ATOM 917 N N . LYS A 1 116 ? -8.063 2.014 -14.588 1.00 90.44 116 LYS A N 1
ATOM 918 C CA . LYS A 1 116 ? -8.783 0.734 -14.655 1.00 90.44 116 LYS A CA 1
ATOM 919 C C . LYS A 1 116 ? -9.032 0.182 -13.255 1.00 90.44 116 LYS A C 1
ATOM 921 O O . LYS A 1 116 ? -8.303 0.510 -12.324 1.00 90.44 116 LYS A O 1
ATOM 926 N N . TYR A 1 117 ? -10.065 -0.638 -13.107 1.00 92.12 117 TYR A N 1
ATOM 927 C CA . TYR A 1 117 ? -10.362 -1.320 -11.850 1.00 92.12 117 TYR A CA 1
ATOM 928 C C . TYR A 1 117 ? -9.683 -2.683 -11.807 1.00 92.12 117 TYR A C 1
ATOM 930 O O . TYR A 1 117 ? -9.584 -3.356 -12.831 1.00 92.12 117 TYR A O 1
ATOM 938 N N . LEU A 1 118 ? -9.227 -3.071 -10.620 1.00 90.50 118 LEU A N 1
ATOM 939 C CA . LEU A 1 118 ? -8.714 -4.409 -10.372 1.00 90.50 118 LEU A CA 1
ATOM 940 C C . LEU A 1 118 ? -9.886 -5.398 -10.339 1.00 90.50 118 LEU A C 1
ATOM 942 O O . LEU A 1 118 ? -10.855 -5.205 -9.602 1.00 90.50 118 LEU A O 1
ATOM 946 N N . SER A 1 119 ? -9.784 -6.450 -11.142 1.00 89.75 119 SER A N 1
ATOM 947 C CA . SER A 1 119 ? -10.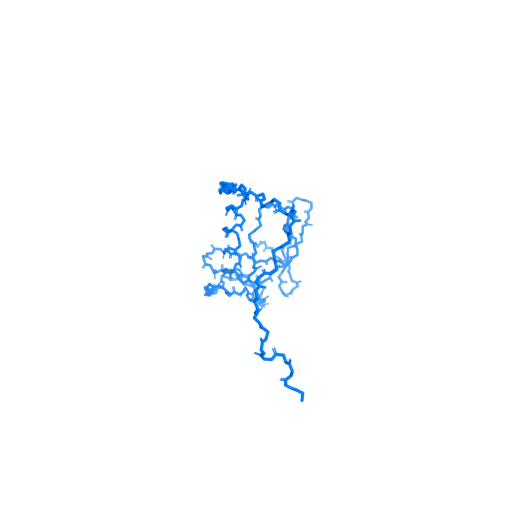741 -7.552 -11.227 1.00 89.75 119 SER A CA 1
ATOM 948 C C . SER A 1 119 ? -9.980 -8.870 -11.288 1.00 89.75 119 SER A C 1
ATOM 950 O O . SER A 1 119 ? -8.865 -8.917 -11.802 1.00 89.75 119 SER A O 1
ATOM 952 N N . VAL A 1 120 ? -10.588 -9.927 -10.761 1.00 87.69 120 VAL A N 1
ATOM 953 C CA . VAL A 1 120 ? -10.078 -11.296 -10.885 1.00 87.69 120 VAL A CA 1
ATOM 954 C C . VAL A 1 120 ? -10.685 -11.910 -12.146 1.00 87.69 120 VAL A C 1
ATOM 956 O O . VAL A 1 120 ? -11.892 -11.766 -12.351 1.00 87.69 120 VAL A O 1
ATOM 959 N N . ASP A 1 121 ? -9.845 -12.530 -12.973 1.00 80.62 121 ASP A N 1
ATOM 960 C CA . ASP A 1 121 ? -10.241 -13.377 -14.109 1.00 80.62 121 ASP A CA 1
ATOM 961 C C . ASP A 1 121 ? -10.261 -14.853 -13.682 1.00 80.62 121 ASP A C 1
ATOM 963 O O . ASP A 1 121 ? -9.356 -15.245 -12.902 1.00 80.62 121 ASP A O 1
#

Radius of gyration: 27.99 Å; Cα contacts (8 Å, |Δi|>4): 142; chains: 1; bounding box: 54×70×68 Å

Solvent-accessible surface area (backbone atoms only — not comparable to full-atom values): 7788 Å² total; per-re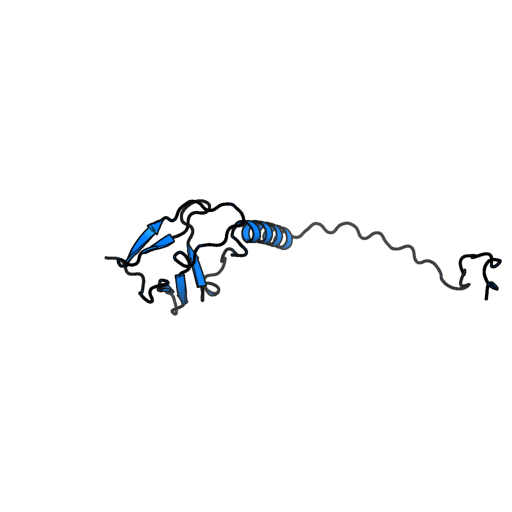sidue (Å²): 142,81,90,66,85,83,64,81,86,66,84,85,76,72,91,80,73,77,81,74,79,77,76,79,76,72,83,74,80,78,49,73,69,58,54,50,52,53,50,49,50,53,51,12,47,37,39,42,71,46,66,88,81,90,51,78,87,68,56,55,45,80,43,71,50,72,85,47,89,58,17,34,44,22,58,45,94,89,71,50,74,46,79,42,69,71,55,58,84,45,44,57,80,51,76,50,22,38,26,35,35,42,66,48,97,93,49,71,48,44,28,43,70,84,78,42,70,74,77,88,134